Protein AF-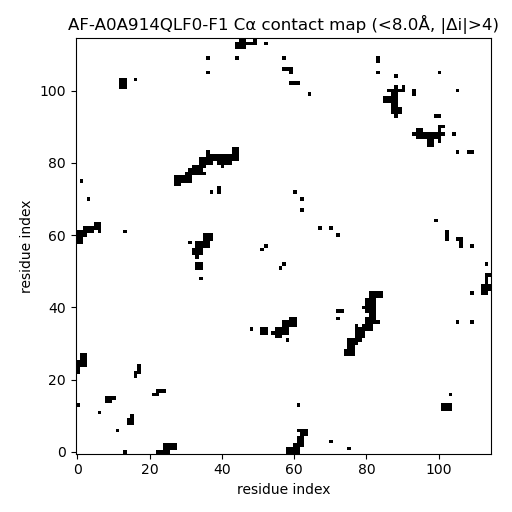A0A914QLF0-F1 (afdb_monomer)

Organism: NCBI:txid227884

Solvent-accessible surface area (backbone atoms only — not comparable to full-atom values): 6667 Å² total; per-residue (Å²): 56,36,71,70,81,64,56,61,70,90,74,34,48,51,55,48,36,37,76,66,71,74,48,60,82,46,63,59,87,49,74,43,82,15,40,30,45,37,92,83,24,87,46,58,63,34,49,85,47,32,65,47,34,73,77,49,32,78,39,43,65,49,66,32,85,94,41,54,93,74,49,69,65,83,62,48,46,56,83,40,47,21,28,76,68,98,42,66,15,82,49,91,88,38,56,76,33,71,73,50,57,50,58,51,56,47,51,53,49,53,69,56,45,29,98

Nearest PDB structures (foldseek):
  5apg-assembly3_C  TM=8.519E-01  e=2.812E-09  Vulcanisaeta distributa DSM 14429
  5ap8-assembly3_C  TM=8.986E-01  e=4.077E-08  Saccharolobus solfataricus
  5ap8-assembly2_B  TM=8.329E-01  e=7.231E-08  Saccharolobus solfataricus
  5ap8-assembly1_A  TM=8.499E-01  e=1.552E-07  Saccharolobus solfataricus
  5zhn-assembly1_A  TM=3.540E-01  e=1.537E+00  Pseudomonas aeruginosa UCBPP-PA14

Radius of gyration: 13.16 Å; Cα contacts (8 Å, |Δi|>4): 207; chains: 1; bounding box: 32×28×31 Å

Mean predicted aligned error: 4.13 Å

Structure (mmCIF, N/CA/C/O backbone):
data_AF-A0A914QLF0-F1
#
_entry.id   AF-A0A914QLF0-F1
#
loop_
_atom_site.group_PDB
_atom_site.id
_atom_site.type_symbol
_atom_site.label_atom_id
_atom_site.label_alt_id
_atom_site.label_comp_id
_atom_site.label_asym_id
_atom_site.label_entity_id
_atom_site.label_seq_id
_atom_site.pdbx_PDB_ins_code
_atom_site.Cartn_x
_atom_site.Cartn_y
_atom_site.Cartn_z
_atom_site.occupancy
_atom_site.B_iso_or_equiv
_atom_site.auth_seq_id
_atom_site.auth_comp_id
_atom_site.auth_asym_id
_atom_site.auth_atom_id
_atom_site.pdbx_PDB_model_num
ATOM 1 N N . MET A 1 1 ? 1.377 7.719 1.711 1.00 92.56 1 MET A N 1
ATOM 2 C CA . MET A 1 1 ? 2.500 6.795 1.435 1.00 92.56 1 MET A CA 1
ATOM 3 C C . MET A 1 1 ? 3.589 7.018 2.462 1.00 92.56 1 MET A C 1
ATOM 5 O O . MET A 1 1 ? 3.882 8.163 2.765 1.00 92.56 1 MET A O 1
ATOM 9 N N . PHE A 1 2 ? 4.180 5.954 2.994 1.00 91.12 2 PHE A N 1
ATOM 10 C CA . PHE A 1 2 ? 5.370 6.053 3.839 1.00 91.12 2 PHE A CA 1
ATOM 11 C C . PHE A 1 2 ? 6.594 5.660 3.019 1.00 91.12 2 PHE A C 1
ATOM 13 O O . PHE A 1 2 ? 6.711 4.497 2.640 1.00 91.12 2 PHE A O 1
ATOM 20 N N . ASP A 1 3 ? 7.463 6.624 2.723 1.00 87.81 3 ASP A N 1
ATOM 21 C CA . ASP A 1 3 ? 8.642 6.425 1.875 1.00 87.81 3 ASP A CA 1
ATOM 22 C C . ASP A 1 3 ? 9.910 6.247 2.724 1.00 87.81 3 ASP A C 1
ATOM 24 O O . ASP A 1 3 ? 10.228 7.076 3.581 1.00 87.81 3 ASP A O 1
ATOM 28 N N . PHE A 1 4 ? 10.643 5.160 2.475 1.00 85.06 4 PHE A N 1
ATOM 29 C CA . PHE A 1 4 ? 11.950 4.888 3.082 1.00 85.06 4 PHE A CA 1
ATOM 30 C C . PHE A 1 4 ? 13.140 5.417 2.261 1.00 85.06 4 PHE A C 1
ATOM 32 O O . PHE A 1 4 ? 14.287 5.215 2.654 1.00 85.06 4 PHE A O 1
ATOM 39 N N . ASN A 1 5 ? 12.893 6.107 1.144 1.00 81.94 5 ASN A N 1
ATOM 40 C CA . ASN A 1 5 ? 13.884 6.653 0.210 1.00 81.94 5 ASN A CA 1
ATOM 41 C C . ASN A 1 5 ? 14.845 5.596 -0.366 1.00 81.94 5 ASN A C 1
ATOM 43 O O . ASN A 1 5 ? 16.000 5.886 -0.669 1.00 81.94 5 ASN A O 1
ATOM 47 N N . GLN A 1 6 ? 14.371 4.358 -0.520 1.00 80.56 6 GLN A N 1
ATOM 48 C CA . GLN A 1 6 ? 15.167 3.227 -1.021 1.00 80.56 6 GLN A CA 1
ATOM 49 C C . GLN A 1 6 ? 14.974 2.966 -2.522 1.00 80.56 6 GLN A C 1
ATOM 51 O O . GLN A 1 6 ? 15.715 2.187 -3.122 1.00 80.56 6 GLN A O 1
ATOM 56 N N . CYS A 1 7 ? 13.960 3.581 -3.132 1.00 79.62 7 CYS A N 1
ATOM 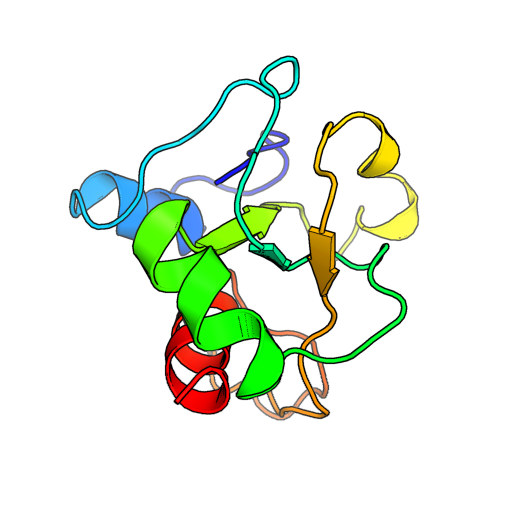57 C CA . CYS A 1 7 ? 13.590 3.373 -4.527 1.00 79.62 7 CYS A CA 1
ATOM 58 C C . CYS A 1 7 ? 14.108 4.509 -5.419 1.00 79.62 7 CYS A C 1
ATOM 60 O O . CYS A 1 7 ? 14.182 5.665 -5.008 1.00 79.62 7 CYS A O 1
ATOM 62 N N . ASN A 1 8 ? 14.404 4.205 -6.689 1.00 82.06 8 ASN A N 1
ATOM 63 C CA . ASN A 1 8 ? 14.724 5.242 -7.670 1.00 82.06 8 ASN A CA 1
ATOM 64 C C . ASN A 1 8 ? 13.468 6.100 -7.951 1.00 82.06 8 ASN A C 1
ATOM 66 O O . ASN A 1 8 ? 12.485 5.571 -8.487 1.00 82.06 8 ASN A O 1
ATOM 70 N N . PRO A 1 9 ? 13.488 7.418 -7.675 1.00 80.00 9 PRO A N 1
ATOM 71 C CA . PRO A 1 9 ? 12.305 8.275 -7.771 1.00 80.00 9 PRO A CA 1
ATOM 72 C C . PRO A 1 9 ? 11.748 8.403 -9.196 1.00 80.00 9 PRO A C 1
ATOM 74 O O . PRO A 1 9 ? 10.567 8.706 -9.374 1.00 80.00 9 PRO A O 1
ATOM 77 N N . LYS A 1 10 ? 12.568 8.150 -10.227 1.00 81.31 10 LYS A N 1
ATOM 78 C CA . LYS A 1 10 ? 12.130 8.209 -11.631 1.00 81.31 10 LYS A CA 1
ATOM 79 C C . LYS A 1 10 ? 11.226 7.035 -12.016 1.00 81.31 10 LYS A C 1
ATOM 81 O O . LYS A 1 10 ? 10.368 7.202 -12.879 1.00 81.31 10 LYS A O 1
ATOM 86 N N . ILE A 1 11 ? 11.415 5.877 -11.379 1.00 83.50 11 ILE A N 1
ATOM 87 C CA . ILE A 1 11 ? 10.745 4.611 -11.723 1.00 83.50 11 ILE A CA 1
ATOM 88 C C . ILE A 1 11 ? 9.690 4.236 -10.670 1.00 83.50 11 ILE A C 1
ATOM 90 O O . ILE A 1 11 ? 8.730 3.537 -10.986 1.00 83.50 11 ILE A O 1
ATOM 94 N N . CYS A 1 12 ? 9.827 4.728 -9.433 1.00 86.94 12 CYS A N 1
ATOM 95 C CA . CYS A 1 12 ? 8.883 4.451 -8.356 1.00 86.94 12 CYS A CA 1
ATOM 96 C C . CYS A 1 12 ? 7.457 4.899 -8.724 1.00 86.94 12 CYS A C 1
ATOM 98 O O . CYS A 1 12 ? 7.195 6.080 -8.980 1.00 86.94 12 CYS A O 1
ATOM 100 N N . THR A 1 13 ? 6.519 3.947 -8.720 1.00 90.31 13 THR A N 1
ATOM 101 C CA . THR A 1 13 ? 5.107 4.232 -8.999 1.00 90.31 13 THR A CA 1
ATOM 102 C C . THR A 1 13 ? 4.448 5.003 -7.860 1.00 90.31 13 THR A C 1
ATOM 104 O O . THR A 1 13 ? 3.599 5.842 -8.140 1.00 90.31 13 THR A O 1
ATOM 107 N N . GLY A 1 14 ? 4.889 4.819 -6.611 1.00 89.75 14 GLY A N 1
ATOM 108 C CA . GLY A 1 14 ? 4.450 5.622 -5.466 1.00 89.75 14 GLY A CA 1
ATOM 109 C C . GLY A 1 14 ? 4.743 7.110 -5.670 1.00 89.75 14 GLY A C 1
ATOM 110 O O . GLY A 1 14 ? 3.831 7.931 -5.700 1.00 89.75 14 GLY A O 1
ATOM 111 N N . ARG A 1 15 ? 5.996 7.460 -5.982 1.00 91.00 15 ARG A N 1
ATOM 112 C CA . ARG A 1 15 ? 6.362 8.847 -6.325 1.00 91.00 15 ARG A CA 1
ATOM 113 C C . ARG A 1 15 ? 5.745 9.355 -7.623 1.00 91.00 15 ARG A C 1
ATOM 115 O O . ARG A 1 15 ? 5.618 10.560 -7.824 1.00 91.00 15 ARG A O 1
ATOM 122 N N . LYS A 1 16 ? 5.390 8.469 -8.557 1.00 92.75 16 LYS A N 1
ATOM 123 C CA . LYS A 1 16 ? 4.613 8.865 -9.740 1.00 92.75 16 LYS A CA 1
ATOM 124 C C . LYS A 1 16 ? 3.195 9.286 -9.346 1.00 92.75 16 LYS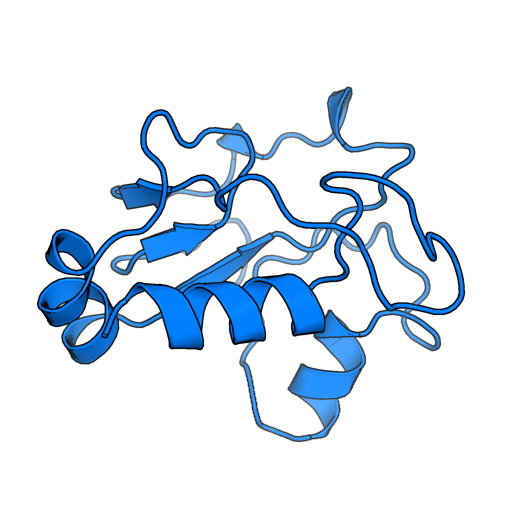 A C 1
ATOM 126 O O . LYS A 1 16 ? 2.738 10.305 -9.843 1.00 92.75 16 LYS A O 1
ATOM 131 N N . LEU A 1 17 ? 2.531 8.543 -8.459 1.00 93.94 17 LEU A N 1
ATOM 132 C CA . LEU A 1 17 ? 1.203 8.893 -7.944 1.00 93.94 17 LEU A CA 1
ATOM 133 C C . LEU A 1 17 ? 1.225 10.193 -7.132 1.00 93.94 17 LEU A C 1
ATOM 135 O O . LEU A 1 17 ? 0.326 11.013 -7.289 1.00 93.94 17 LEU A O 1
ATOM 139 N N . GLU A 1 18 ? 2.270 10.408 -6.331 1.00 93.62 18 GLU A N 1
ATOM 140 C CA . GLU A 1 18 ? 2.475 11.665 -5.600 1.00 93.62 18 GLU A CA 1
ATOM 141 C C . GLU A 1 18 ? 2.593 12.859 -6.558 1.00 93.62 18 GLU A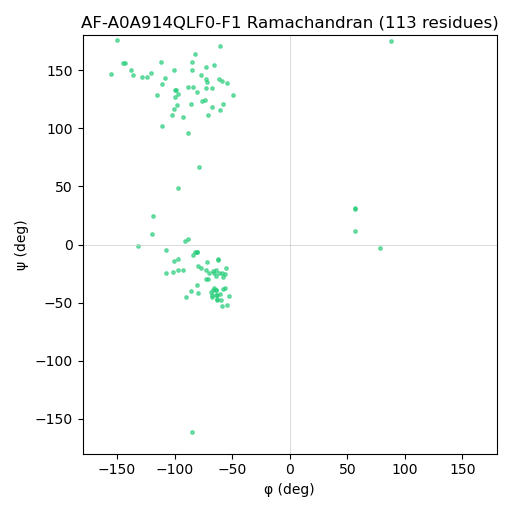 C 1
ATOM 143 O O . GLU A 1 18 ? 1.885 13.846 -6.408 1.00 93.62 18 GLU A O 1
ATOM 148 N N . ARG A 1 19 ? 3.408 12.746 -7.618 1.00 93.19 19 ARG A N 1
ATOM 149 C CA . ARG A 1 19 ? 3.525 13.790 -8.656 1.00 93.19 19 ARG A CA 1
ATOM 150 C C . ARG A 1 19 ? 2.220 14.074 -9.403 1.00 93.19 19 ARG A C 1
ATOM 152 O O . ARG A 1 19 ? 2.077 15.151 -9.972 1.00 93.19 19 ARG A O 1
ATOM 159 N N . LEU A 1 20 ? 1.306 13.107 -9.447 1.00 95.25 20 LEU A N 1
ATOM 160 C CA . LEU A 1 20 ? -0.028 13.258 -10.031 1.00 95.25 20 LEU A CA 1
ATOM 161 C C . LEU A 1 20 ? -1.062 13.783 -9.019 1.00 95.25 20 LEU A C 1
ATOM 163 O O . LEU A 1 20 ? -2.236 13.864 -9.365 1.00 95.25 20 LEU A O 1
ATOM 167 N N . ASN A 1 21 ? -0.647 14.132 -7.795 1.00 93.88 21 ASN A N 1
ATOM 168 C CA . ASN A 1 21 ? -1.510 14.564 -6.692 1.00 93.88 21 ASN A CA 1
ATOM 169 C C . ASN A 1 21 ? -2.608 13.545 -6.331 1.00 93.88 21 ASN A C 1
ATOM 171 O O . ASN A 1 21 ? -3.694 13.920 -5.901 1.00 93.88 21 ASN A O 1
ATOM 175 N N . LEU A 1 22 ? -2.338 12.249 -6.524 1.00 94.38 22 LEU A N 1
ATOM 176 C CA . LEU A 1 22 ? -3.277 11.170 -6.187 1.00 94.38 22 LEU A CA 1
ATOM 177 C C . LEU A 1 22 ? -3.051 10.610 -4.781 1.00 94.38 22 LEU A C 1
ATOM 179 O O . LEU A 1 22 ? -3.945 9.984 -4.218 1.00 94.38 22 LEU A O 1
ATOM 183 N N . ILE A 1 23 ? -1.848 10.792 -4.234 1.00 94.81 23 ILE A N 1
ATOM 184 C CA . ILE A 1 23 ? -1.478 10.375 -2.881 1.00 94.81 23 ILE A CA 1
ATOM 185 C C . ILE A 1 23 ? -0.550 11.412 -2.256 1.00 94.81 23 ILE A C 1
ATOM 187 O O . ILE A 1 23 ? 0.189 12.094 -2.962 1.00 94.81 23 ILE A O 1
ATOM 191 N N . GLU A 1 24 ? -0.515 11.444 -0.929 1.00 92.81 24 GLU A N 1
ATOM 192 C CA . GLU A 1 24 ? 0.419 12.267 -0.160 1.00 92.81 24 GLU A CA 1
ATOM 193 C C . GLU A 1 24 ? 1.484 11.394 0.511 1.00 92.81 24 GLU A C 1
ATOM 195 O O . GLU A 1 24 ? 1.194 10.281 0.974 1.00 92.81 24 GLU A O 1
ATOM 200 N N . SER A 1 25 ? 2.723 11.883 0.590 1.00 92.06 25 SER A N 1
ATOM 201 C CA . SER A 1 25 ? 3.761 11.259 1.416 1.00 92.06 25 SER A CA 1
ATOM 202 C C . SER A 1 25 ? 3.667 11.721 2.863 1.00 92.06 25 SER A C 1
ATOM 204 O O . SER A 1 25 ? 3.543 12.905 3.157 1.00 92.06 25 SER A O 1
ATOM 206 N N . MET A 1 26 ? 3.778 10.764 3.778 1.00 91.75 26 MET A N 1
ATOM 207 C CA . MET A 1 26 ? 3.690 10.971 5.215 1.00 91.75 26 MET A CA 1
ATOM 208 C C . MET A 1 26 ? 5.061 10.739 5.861 1.00 91.75 26 MET A C 1
ATOM 210 O O . MET A 1 26 ? 5.739 9.761 5.523 1.00 91.75 26 MET A O 1
ATOM 214 N N . PRO A 1 27 ? 5.475 11.582 6.825 1.00 89.81 27 PRO A N 1
ATOM 215 C CA . PRO A 1 27 ? 6.677 11.335 7.612 1.00 89.81 27 PRO A CA 1
ATOM 216 C C . PRO A 1 27 ? 6.591 10.003 8.366 1.00 89.81 27 PRO A C 1
ATOM 218 O O . PRO A 1 27 ? 5.559 9.692 8.952 1.00 89.81 27 PRO A O 1
ATOM 221 N N . LEU A 1 28 ? 7.694 9.250 8.450 1.00 87.25 28 LEU A N 1
ATOM 222 C CA . LEU A 1 28 ? 7.739 7.954 9.155 1.00 87.25 28 LEU A CA 1
ATOM 223 C C . LEU A 1 28 ? 7.354 8.036 10.644 1.00 87.25 28 LEU A C 1
ATOM 225 O O . LEU A 1 28 ? 6.944 7.039 11.229 1.00 87.25 28 LEU A O 1
ATOM 229 N N . ALA A 1 29 ? 7.509 9.208 11.266 1.00 86.50 29 ALA A N 1
ATOM 230 C CA . ALA A 1 29 ? 7.140 9.441 12.662 1.00 86.50 29 ALA A CA 1
ATOM 231 C C . ALA A 1 29 ? 5.632 9.677 12.865 1.00 86.50 29 ALA A C 1
ATOM 233 O O . ALA A 1 29 ? 5.145 9.564 13.994 1.00 86.50 29 ALA A O 1
ATOM 234 N N . SER A 1 30 ? 4.906 10.015 11.797 1.00 89.06 30 SER A N 1
ATOM 235 C CA . SER A 1 30 ? 3.481 10.319 11.850 1.00 89.06 30 SER A CA 1
ATOM 236 C C . SER A 1 30 ? 2.661 9.054 12.067 1.00 89.06 30 SER A C 1
ATOM 238 O O . SER A 1 30 ? 2.958 7.992 11.517 1.00 89.06 30 SER A O 1
ATOM 240 N N . LYS A 1 31 ? 1.599 9.177 12.867 1.00 90.81 31 LYS A N 1
ATOM 241 C CA . LYS A 1 31 ? 0.639 8.094 13.066 1.00 90.81 31 LYS A CA 1
ATOM 242 C C . LYS A 1 31 ? -0.351 8.058 11.902 1.00 90.81 31 LYS A C 1
ATOM 244 O O . LYS A 1 31 ? -0.925 9.085 11.555 1.00 90.81 31 LYS A O 1
ATOM 249 N N . PHE A 1 32 ? -0.560 6.878 11.326 1.00 93.94 32 PHE A N 1
ATOM 250 C CA . PHE A 1 32 ? -1.621 6.632 10.357 1.00 93.94 32 PHE A CA 1
ATOM 251 C C . PHE A 1 32 ? -2.835 6.024 11.053 1.00 93.94 32 PHE A C 1
ATOM 253 O O . PHE A 1 32 ? -2.709 5.060 11.812 1.00 93.94 32 PHE A O 1
ATOM 260 N N . HIS A 1 33 ? -4.002 6.609 10.807 1.00 93.31 33 HIS A N 1
ATOM 261 C CA . HIS A 1 33 ? -5.254 6.200 11.442 1.00 93.31 33 HIS A CA 1
ATOM 262 C C . HIS A 1 33 ? -6.086 5.258 10.567 1.00 93.31 33 HIS A C 1
ATOM 264 O O . HIS A 1 33 ? -6.898 4.514 11.105 1.00 93.31 33 HIS A O 1
ATOM 270 N N . GLY A 1 34 ? -5.861 5.266 9.251 1.00 93.94 34 GLY A N 1
ATOM 271 C CA . GLY A 1 34 ? -6.535 4.381 8.308 1.00 93.94 34 GLY A CA 1
ATOM 272 C C . GLY A 1 34 ? -5.876 3.011 8.182 1.00 93.94 34 GLY A C 1
ATOM 273 O O . GLY A 1 34 ? -5.059 2.597 9.009 1.00 93.94 34 GLY A O 1
ATOM 274 N N . VAL A 1 35 ? -6.204 2.325 7.090 1.00 95.44 35 VAL A N 1
ATOM 275 C CA . VAL A 1 35 ? -5.680 0.988 6.789 1.00 95.44 35 VAL A CA 1
ATOM 276 C C . VAL A 1 35 ? -4.346 1.088 6.069 1.00 95.44 35 VAL A C 1
ATOM 278 O O . VAL A 1 35 ? -4.262 1.655 4.983 1.00 95.44 35 VAL A O 1
ATOM 281 N N . LEU A 1 36 ? -3.294 0.516 6.643 1.00 95.69 36 LEU A N 1
ATOM 282 C CA . LEU A 1 36 ? -1.970 0.484 6.038 1.00 95.69 36 LEU A CA 1
ATOM 283 C C . LEU A 1 36 ? -1.700 -0.874 5.383 1.00 95.69 36 LEU A C 1
ATOM 285 O O . LEU A 1 36 ? -1.586 -1.897 6.062 1.00 95.69 36 LEU A O 1
ATOM 289 N N . LEU A 1 37 ? -1.515 -0.870 4.062 1.00 94.44 37 LEU A N 1
ATOM 290 C CA . LEU A 1 37 ? -1.014 -2.025 3.324 1.00 94.44 37 LEU A CA 1
ATOM 291 C C . LEU A 1 37 ? 0.467 -2.221 3.649 1.00 94.44 37 LEU A C 1
ATOM 293 O O . LEU A 1 37 ? 1.314 -1.389 3.309 1.00 94.44 37 LEU A O 1
ATOM 297 N N . SER A 1 38 ? 0.771 -3.301 4.361 1.00 91.44 38 SER A N 1
ATOM 298 C CA . SER A 1 38 ? 2.091 -3.544 4.937 1.00 91.44 38 SER A CA 1
ATOM 299 C C . SER A 1 38 ? 2.323 -5.042 5.148 1.00 91.44 38 SER A C 1
ATOM 301 O O . SER A 1 38 ? 1.382 -5.750 5.505 1.00 91.44 38 SER A O 1
ATOM 303 N N . PRO A 1 39 ? 3.572 -5.532 5.013 1.00 85.75 39 PRO A N 1
ATOM 304 C CA . PRO A 1 39 ? 3.913 -6.927 5.310 1.00 85.75 39 PRO A CA 1
ATOM 305 C C . PRO A 1 39 ? 3.684 -7.314 6.781 1.00 85.75 39 PRO A C 1
ATOM 307 O O . PRO A 1 39 ? 3.700 -8.494 7.105 1.00 85.75 39 PRO A O 1
ATOM 310 N N . LEU A 1 40 ? 3.461 -6.338 7.671 1.00 87.19 40 LEU A N 1
ATOM 311 C CA . LEU A 1 40 ? 3.127 -6.573 9.080 1.00 87.19 40 LEU A CA 1
ATOM 312 C C . LEU A 1 40 ? 1.647 -6.921 9.309 1.00 87.19 40 LEU A C 1
ATOM 314 O O . LEU A 1 40 ? 1.257 -7.216 10.440 1.00 87.19 40 LEU A O 1
ATOM 318 N N . GLY A 1 41 ? 0.813 -6.848 8.268 1.00 88.50 41 GLY A N 1
ATOM 319 C CA . GLY A 1 41 ? -0.588 -7.239 8.355 1.00 88.50 41 GLY A CA 1
ATOM 320 C C . GLY A 1 41 ? -0.736 -8.715 8.720 1.00 88.50 41 GLY A C 1
ATOM 321 O O . GLY A 1 41 ? 0.032 -9.559 8.269 1.00 88.50 41 GLY A O 1
ATOM 322 N N . LYS A 1 42 ? -1.742 -9.027 9.538 1.00 89.06 42 LYS A N 1
ATOM 323 C CA . LYS A 1 42 ? -2.113 -10.414 9.879 1.00 89.06 42 LYS A CA 1
ATOM 324 C C . LYS A 1 42 ? -3.329 -10.902 9.103 1.00 89.06 42 LYS A C 1
ATOM 326 O O . LYS A 1 42 ? -3.506 -12.100 8.923 1.00 89.06 42 LYS A O 1
ATOM 331 N N . GLU A 1 43 ? -4.149 -9.966 8.646 1.00 93.19 43 GLU A N 1
ATOM 332 C CA . GLU A 1 43 ? -5.383 -10.223 7.917 1.00 93.19 43 GLU A CA 1
ATOM 333 C C . GLU A 1 43 ? -5.301 -9.574 6.539 1.00 93.19 43 GLU A C 1
ATOM 335 O O . GLU A 1 43 ? -4.661 -8.529 6.369 1.00 93.19 43 GLU A O 1
ATOM 340 N N . THR A 1 44 ? -5.931 -10.194 5.545 1.00 94.19 44 THR A N 1
ATOM 341 C CA . THR A 1 44 ? -6.060 -9.590 4.221 1.00 94.19 44 THR A CA 1
ATOM 342 C C . THR A 1 44 ? -7.143 -8.523 4.230 1.00 94.19 44 THR A C 1
ATOM 344 O O . THR A 1 44 ? -8.154 -8.678 4.912 1.00 94.19 44 THR A O 1
ATOM 347 N N . ILE A 1 45 ? -6.948 -7.464 3.445 1.00 94.62 45 ILE A N 1
ATOM 348 C CA . ILE A 1 45 ? -7.963 -6.428 3.245 1.00 94.62 45 ILE A CA 1
ATOM 349 C C . ILE A 1 45 ? -9.289 -7.046 2.778 1.00 94.62 45 ILE A C 1
ATOM 351 O O . ILE A 1 45 ? -9.301 -7.980 1.971 1.00 94.62 45 ILE A O 1
ATOM 355 N N . SER A 1 46 ? -10.400 -6.543 3.308 1.00 93.44 46 SER A N 1
ATOM 356 C CA . SER A 1 46 ? -11.747 -7.022 2.985 1.00 93.44 46 SER A CA 1
ATOM 357 C C . SER A 1 46 ? -12.790 -5.909 3.111 1.00 93.44 46 SER A C 1
ATOM 359 O O . SER A 1 46 ? -12.495 -4.827 3.618 1.00 93.44 46 SER A O 1
ATOM 361 N N . ALA A 1 47 ? -14.045 -6.196 2.758 1.00 93.06 47 ALA A N 1
ATOM 362 C CA . ALA A 1 47 ? -15.171 -5.270 2.926 1.00 93.06 47 ALA A CA 1
ATOM 363 C C . ALA A 1 47 ? -15.366 -4.761 4.374 1.00 93.06 47 ALA A C 1
ATOM 365 O O . ALA A 1 47 ? -15.966 -3.710 4.594 1.00 93.06 47 ALA A O 1
ATOM 366 N N . LYS A 1 48 ? -14.830 -5.460 5.388 1.00 92.44 48 LYS A N 1
ATOM 367 C CA . LYS A 1 48 ? -14.856 -4.998 6.791 1.00 92.44 48 LYS A CA 1
ATOM 368 C C . LYS A 1 48 ? -14.058 -3.711 7.002 1.00 92.44 48 LYS A C 1
ATOM 370 O O . LYS A 1 48 ? -14.371 -2.930 7.894 1.00 92.44 48 LYS A O 1
ATOM 375 N N . ASP A 1 49 ? -13.049 -3.487 6.168 1.00 93.94 49 ASP A N 1
ATOM 376 C CA . ASP A 1 49 ? -12.155 -2.338 6.249 1.00 93.94 49 ASP A CA 1
ATOM 377 C C . ASP A 1 49 ? -12.755 -1.083 5.592 1.00 93.94 49 ASP A C 1
ATOM 379 O O . ASP A 1 49 ? -12.195 0.009 5.699 1.00 93.94 49 ASP A O 1
ATOM 383 N N . ARG A 1 50 ? -13.918 -1.219 4.935 1.00 94.25 50 ARG A N 1
ATOM 384 C CA . ARG A 1 50 ? -14.537 -0.173 4.120 1.00 94.25 50 ARG A CA 1
ATOM 385 C C . ARG A 1 50 ? -14.746 1.131 4.867 1.00 94.25 50 ARG A C 1
ATOM 387 O O . ARG A 1 50 ? -14.351 2.186 4.381 1.00 94.25 50 ARG A O 1
ATOM 394 N N . GLN A 1 51 ? -15.377 1.054 6.035 1.00 94.31 51 GLN A N 1
ATOM 395 C CA . GLN A 1 51 ? -15.718 2.244 6.808 1.00 94.31 51 GLN A CA 1
ATOM 396 C C . GLN A 1 51 ? -14.453 2.987 7.246 1.00 94.31 51 GLN A C 1
ATOM 398 O O . GLN A 1 51 ? -14.347 4.195 7.069 1.00 94.31 51 GLN A O 1
ATOM 403 N N . LEU A 1 52 ? -13.443 2.248 7.706 1.00 94.19 52 LEU A N 1
ATOM 404 C CA . LEU A 1 52 ? -12.178 2.831 8.132 1.00 94.19 52 LEU A CA 1
ATOM 405 C C . LEU A 1 52 ? -11.403 3.474 6.973 1.00 94.19 52 LEU A C 1
ATOM 407 O O . LEU A 1 52 ? -10.787 4.522 7.152 1.00 94.19 52 LEU A O 1
ATOM 411 N N . ILE A 1 53 ? -11.438 2.866 5.785 1.00 94.69 53 ILE A N 1
ATOM 412 C CA . ILE A 1 53 ? -10.805 3.429 4.586 1.00 94.69 53 ILE A CA 1
ATOM 413 C C . ILE A 1 53 ? -11.501 4.721 4.153 1.00 94.69 53 ILE A C 1
ATOM 415 O O . ILE A 1 53 ? -10.816 5.666 3.768 1.00 94.69 53 ILE A O 1
ATOM 419 N N . LEU A 1 54 ? -12.830 4.795 4.241 1.00 94.12 54 LEU A N 1
ATOM 420 C CA . LEU A 1 54 ? -13.572 6.020 3.928 1.00 94.12 54 LEU A CA 1
ATOM 421 C C . LEU A 1 54 ? -13.307 7.134 4.948 1.00 94.12 54 LEU A C 1
ATOM 423 O O . LEU A 1 54 ? -13.132 8.283 4.553 1.00 94.12 54 LEU A O 1
ATOM 427 N N . ASP A 1 55 ? -13.235 6.792 6.235 1.00 94.81 55 ASP A N 1
ATOM 428 C CA . ASP A 1 55 ? -13.087 7.779 7.308 1.00 94.81 55 ASP A CA 1
ATOM 429 C C . ASP A 1 55 ? -11.637 8.253 7.490 1.00 94.81 55 ASP A C 1
ATOM 431 O O . ASP A 1 55 ? -11.393 9.393 7.875 1.00 94.81 55 ASP A O 1
ATOM 435 N N . SER A 1 56 ? -10.657 7.369 7.279 1.00 94.38 56 SER A N 1
ATOM 436 C CA . SER A 1 56 ? -9.247 7.603 7.641 1.00 94.38 56 SER A CA 1
ATOM 437 C C . SER A 1 56 ? -8.237 7.276 6.533 1.00 94.38 56 SER A C 1
ATOM 439 O O . SER A 1 56 ? -7.036 7.483 6.718 1.00 94.38 56 SER A O 1
ATOM 441 N N . GLY A 1 57 ? -8.697 6.798 5.377 1.00 94.31 57 GLY A N 1
ATOM 442 C CA . GLY A 1 57 ? -7.880 6.583 4.184 1.00 94.31 57 GLY A CA 1
ATOM 443 C C . GLY A 1 57 ? -7.184 5.221 4.092 1.00 94.31 57 GLY A C 1
ATOM 444 O O . GLY A 1 57 ? -7.197 4.393 5.008 1.00 94.31 57 GLY A O 1
ATOM 445 N N . LEU A 1 58 ? -6.532 5.010 2.944 1.00 95.69 58 LEU A N 1
ATOM 446 C CA . LEU A 1 58 ? -5.724 3.832 2.624 1.00 95.69 58 LEU A CA 1
ATOM 447 C C . LEU A 1 58 ? -4.255 4.239 2.446 1.00 95.69 58 LEU A C 1
ATOM 449 O O . LEU A 1 58 ? -3.927 5.150 1.687 1.00 95.69 58 LEU A O 1
ATOM 453 N N . GLY A 1 59 ? -3.361 3.548 3.143 1.00 95.00 59 GLY A N 1
ATOM 454 C CA . GLY A 1 59 ? -1.924 3.780 3.118 1.00 95.00 59 GLY A CA 1
ATOM 455 C C . GLY A 1 59 ? -1.161 2.641 2.450 1.00 95.00 59 GLY A C 1
ATOM 456 O O . GLY A 1 59 ? -1.597 1.494 2.437 1.00 95.00 59 GLY A O 1
ATOM 457 N N . VAL A 1 60 ? 0.037 2.951 1.957 1.00 93.94 60 VAL A N 1
ATOM 458 C CA . VAL A 1 60 ? 1.008 1.973 1.449 1.00 93.94 60 VAL A CA 1
ATOM 459 C C . VAL A 1 60 ? 2.412 2.344 1.921 1.00 93.94 60 VAL A C 1
ATOM 461 O O . VAL A 1 60 ? 2.712 3.529 2.131 1.00 93.94 60 VAL A O 1
ATOM 464 N N . VAL A 1 61 ? 3.258 1.331 2.089 1.00 90.88 61 VAL A N 1
ATOM 465 C CA . VAL A 1 61 ? 4.682 1.471 2.408 1.00 90.88 61 VAL A CA 1
ATOM 466 C C . VAL A 1 61 ? 5.507 1.349 1.128 1.00 90.88 61 VAL A C 1
ATOM 468 O O . VAL A 1 61 ? 5.453 0.315 0.467 1.00 90.88 61 VAL A O 1
ATOM 471 N N . ASP A 1 62 ? 6.274 2.386 0.788 1.00 86.38 62 ASP A N 1
ATOM 472 C CA . ASP A 1 62 ? 7.208 2.365 -0.340 1.00 86.38 62 ASP A CA 1
ATOM 473 C C . ASP A 1 62 ? 8.594 1.946 0.156 1.00 86.38 62 ASP A C 1
ATOM 475 O O . ASP A 1 62 ? 9.264 2.662 0.906 1.00 86.38 62 ASP A O 1
ATOM 479 N N . CYS A 1 63 ? 9.004 0.742 -0.231 1.00 81.75 63 CYS A N 1
ATOM 480 C CA . CYS A 1 63 ? 10.321 0.193 0.060 1.00 81.75 63 CYS A CA 1
ATOM 481 C C . CYS A 1 63 ? 10.801 -0.672 -1.107 1.00 81.75 63 CYS A C 1
ATOM 483 O O . CYS A 1 63 ? 10.009 -1.172 -1.911 1.00 81.75 63 CYS A O 1
ATOM 485 N N . SER A 1 64 ? 12.118 -0.829 -1.221 1.00 77.62 64 SER A N 1
ATOM 486 C CA . SER A 1 64 ? 12.695 -1.665 -2.271 1.00 77.62 64 SER A CA 1
ATOM 487 C C . SER A 1 64 ? 12.458 -3.138 -1.954 1.00 77.62 64 SER A C 1
ATOM 489 O O . SER A 1 64 ? 12.744 -3.588 -0.847 1.00 77.62 64 SER A O 1
ATOM 491 N N . TRP A 1 65 ? 12.033 -3.925 -2.948 1.00 70.81 65 TRP A N 1
ATOM 492 C CA . TRP A 1 65 ? 11.884 -5.378 -2.806 1.00 70.81 65 TRP A CA 1
ATOM 493 C C . TRP A 1 65 ? 13.170 -6.092 -2.369 1.00 70.81 65 TRP A C 1
ATOM 495 O O . TRP A 1 65 ? 13.076 -7.162 -1.776 1.00 70.81 65 TRP A O 1
ATOM 505 N N . ASN A 1 66 ? 14.341 -5.510 -2.644 1.00 70.44 66 ASN A N 1
ATOM 506 C CA . ASN A 1 66 ? 15.637 -6.062 -2.236 1.00 70.44 66 ASN A CA 1
ATOM 507 C C . ASN A 1 66 ? 15.944 -5.832 -0.750 1.00 70.44 66 ASN A C 1
ATOM 509 O O . ASN A 1 66 ? 16.783 -6.523 -0.187 1.00 70.44 66 ASN A O 1
ATOM 513 N N . GLU A 1 67 ? 15.271 -4.867 -0.125 1.00 70.75 67 GLU A N 1
ATOM 514 C CA . GLU A 1 67 ? 15.512 -4.447 1.256 1.00 70.75 67 GLU A CA 1
ATOM 515 C C . GLU A 1 67 ? 14.268 -4.634 2.134 1.00 70.75 67 GLU A C 1
ATOM 517 O O . GLU A 1 67 ? 14.261 -4.186 3.276 1.00 70.75 67 GLU A O 1
ATOM 522 N N . VAL A 1 68 ? 13.211 -5.296 1.646 1.00 68.88 68 VAL A N 1
ATOM 523 C 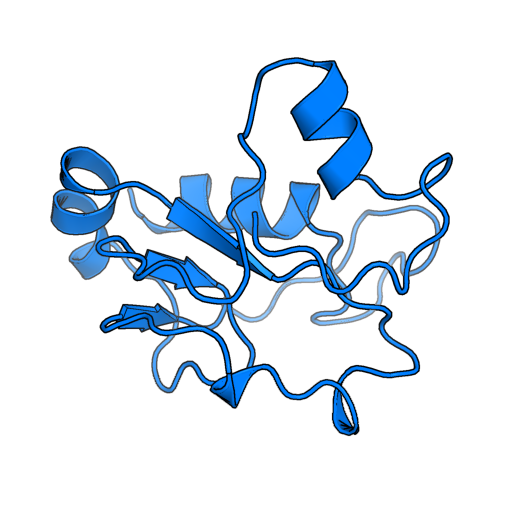CA . VAL A 1 68 ? 11.955 -5.507 2.395 1.00 68.88 68 VAL A CA 1
ATOM 524 C C . VAL A 1 68 ? 12.211 -6.125 3.772 1.00 68.88 68 VAL A C 1
ATOM 526 O O . VAL A 1 68 ? 11.688 -5.618 4.760 1.00 68.88 68 VAL A O 1
ATOM 529 N N . ASP A 1 69 ? 13.080 -7.136 3.857 1.00 67.62 69 ASP A N 1
ATOM 530 C CA . ASP A 1 69 ? 13.373 -7.837 5.117 1.00 67.62 69 ASP A CA 1
ATOM 531 C C . ASP A 1 69 ? 14.208 -6.996 6.096 1.00 67.62 69 ASP A C 1
ATOM 533 O O . ASP A 1 69 ? 14.205 -7.234 7.303 1.00 67.62 69 ASP A O 1
ATOM 537 N N . ARG A 1 70 ? 14.934 -5.998 5.582 1.00 70.88 70 ARG A N 1
ATOM 538 C CA . ARG A 1 70 ? 15.806 -5.102 6.360 1.00 70.88 70 ARG A CA 1
ATOM 539 C C . ARG A 1 70 ? 15.155 -3.758 6.650 1.00 70.88 70 ARG A C 1
ATOM 541 O O . ARG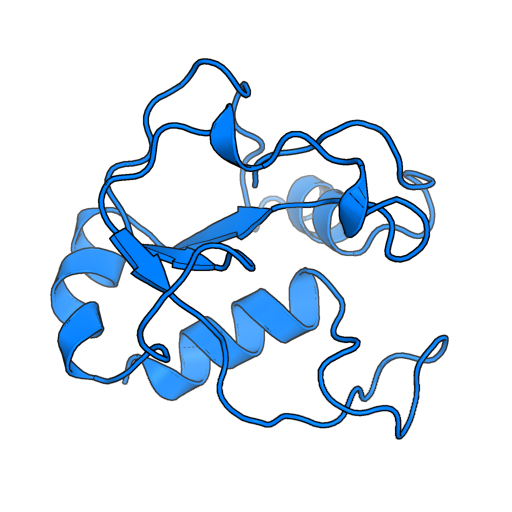 A 1 70 ? 15.640 -2.995 7.486 1.00 70.88 70 ARG A O 1
ATOM 548 N N . THR A 1 71 ? 14.064 -3.449 5.957 1.00 78.38 71 THR A N 1
ATOM 549 C CA . THR A 1 71 ? 13.361 -2.186 6.105 1.00 78.38 71 THR A CA 1
ATOM 550 C C . THR A 1 71 ? 12.606 -2.209 7.425 1.00 78.38 71 THR A C 1
ATOM 552 O O . THR A 1 71 ? 11.784 -3.097 7.652 1.00 78.38 71 THR A O 1
ATOM 555 N N . PRO A 1 72 ? 12.836 -1.233 8.317 1.00 79.25 72 PRO A N 1
ATOM 556 C CA . PRO A 1 72 ? 12.206 -1.212 9.626 1.00 79.25 72 PRO A CA 1
ATOM 557 C C . PRO A 1 72 ? 10.763 -0.698 9.509 1.00 79.25 72 PRO A C 1
ATOM 559 O O . PRO A 1 72 ? 10.427 0.371 10.019 1.00 79.25 72 PRO A O 1
ATOM 562 N N . VAL A 1 73 ? 9.896 -1.467 8.839 1.00 80.50 73 VAL A N 1
ATOM 563 C CA . VAL A 1 73 ? 8.469 -1.162 8.625 1.00 80.50 73 VAL A CA 1
ATOM 564 C C . VAL A 1 73 ? 7.742 -0.973 9.960 1.00 80.50 73 VAL A C 1
ATOM 566 O O . VAL A 1 73 ? 6.827 -0.161 10.052 1.00 80.50 73 VAL A O 1
ATOM 569 N N . ALA A 1 74 ? 8.221 -1.628 11.023 1.00 79.81 74 ALA A N 1
ATOM 570 C CA . ALA A 1 74 ? 7.727 -1.471 12.391 1.00 79.81 74 ALA A CA 1
ATOM 571 C C . ALA A 1 74 ? 7.902 -0.050 12.967 1.00 79.81 74 ALA A C 1
ATOM 573 O O . ALA A 1 74 ? 7.305 0.273 13.990 1.00 79.81 74 ALA A O 1
ATOM 574 N N . ARG A 1 75 ? 8.706 0.820 12.333 1.00 83.00 75 ARG A N 1
ATOM 575 C CA . ARG A 1 75 ? 8.796 2.241 12.715 1.00 83.00 75 ARG A CA 1
ATOM 576 C C . ARG A 1 75 ? 7.532 3.019 12.369 1.00 83.00 75 ARG A C 1
ATOM 578 O O . ARG A 1 75 ? 7.291 4.052 12.988 1.00 83.00 75 ARG A O 1
ATOM 585 N N . ILE A 1 76 ? 6.757 2.550 11.391 1.00 85.94 76 ILE A N 1
ATOM 586 C CA . ILE A 1 76 ? 5.512 3.198 10.995 1.00 85.94 76 ILE A CA 1
ATOM 587 C C . ILE A 1 76 ? 4.456 2.876 12.042 1.00 85.94 76 ILE A C 1
ATOM 589 O O . ILE A 1 76 ? 4.153 1.715 12.311 1.00 85.94 76 ILE A O 1
ATOM 593 N N . LYS A 1 77 ? 3.873 3.923 12.621 1.00 87.44 77 LYS A N 1
ATOM 594 C CA . LYS A 1 77 ? 2.795 3.789 13.596 1.00 87.44 77 LYS A CA 1
ATOM 595 C C . LYS A 1 77 ? 1.460 3.753 12.860 1.00 87.44 77 LYS A C 1
ATOM 597 O O . LYS A 1 77 ? 0.904 4.808 12.570 1.00 87.44 77 LYS A O 1
ATOM 602 N N . ALA A 1 78 ? 0.938 2.564 12.587 1.00 90.12 78 ALA A N 1
ATOM 603 C CA . ALA A 1 78 ? -0.446 2.373 12.163 1.00 90.12 78 ALA A CA 1
ATOM 604 C C . ALA A 1 78 ? -1.136 1.387 13.109 1.00 90.12 78 ALA A C 1
ATOM 606 O O . ALA A 1 78 ? -0.506 0.473 13.634 1.00 90.12 78 ALA A O 1
ATOM 607 N N . ASN A 1 79 ? -2.422 1.609 13.376 1.00 86.50 79 ASN A N 1
ATOM 608 C CA . ASN A 1 79 ? -3.195 0.669 14.189 1.00 86.50 79 ASN A CA 1
ATOM 609 C C . ASN A 1 79 ? -3.627 -0.538 13.341 1.00 86.50 79 ASN A C 1
ATOM 611 O O . ASN A 1 79 ? -3.532 -1.677 13.786 1.00 86.50 79 ASN A O 1
ATOM 615 N N . GLU A 1 80 ? -4.051 -0.280 12.102 1.00 93.75 80 GLU A N 1
ATOM 616 C CA . GLU A 1 80 ? -4.642 -1.285 11.224 1.00 93.75 80 GLU A CA 1
ATOM 617 C C . GLU A 1 80 ? -3.706 -1.605 10.063 1.00 93.75 80 GLU A C 1
ATOM 619 O O . GLU A 1 80 ? -3.600 -0.857 9.092 1.00 93.75 80 GLU A O 1
ATOM 624 N N . HIS A 1 81 ? -3.017 -2.741 10.169 1.00 94.50 81 HIS A N 1
ATOM 625 C CA . HIS A 1 81 ? -2.195 -3.288 9.095 1.00 94.50 81 HIS A CA 1
ATOM 626 C C . HIS A 1 81 ? -2.960 -4.392 8.363 1.00 94.50 81 HIS A C 1
ATOM 628 O O . HIS A 1 81 ? -3.512 -5.299 8.998 1.00 94.50 81 HIS A O 1
ATOM 634 N N . ARG A 1 82 ? -2.952 -4.349 7.029 1.00 95.62 82 ARG A N 1
ATOM 635 C CA . ARG A 1 82 ? -3.561 -5.378 6.177 1.00 95.62 82 ARG A CA 1
ATOM 636 C C . ARG A 1 82 ? -2.586 -5.882 5.124 1.00 95.62 82 ARG A C 1
ATOM 638 O O . ARG A 1 82 ? -1.778 -5.126 4.581 1.00 95.62 82 ARG A O 1
ATOM 645 N N . LEU A 1 83 ? -2.693 -7.172 4.836 1.00 94.50 83 LEU A N 1
ATOM 646 C CA . LEU A 1 83 ? -2.082 -7.805 3.676 1.00 94.50 83 LEU A CA 1
ATOM 647 C C . LEU A 1 83 ? -2.999 -7.643 2.464 1.00 94.50 83 LEU A C 1
ATOM 649 O O . LEU A 1 83 ? -4.213 -7.479 2.590 1.00 94.50 83 LEU A O 1
ATOM 653 N N . LEU A 1 84 ? -2.421 -7.736 1.275 1.00 94.00 84 LEU A N 1
ATOM 654 C CA . LEU A 1 84 ? -3.210 -7.947 0.068 1.00 94.00 84 LEU A CA 1
ATOM 655 C C . LEU A 1 84 ? -3.473 -9.446 -0.116 1.00 94.00 84 LEU A C 1
ATOM 657 O O . LEU A 1 84 ? -2.639 -10.258 0.300 1.00 94.00 84 LEU A O 1
ATOM 661 N N . PRO A 1 85 ? -4.607 -9.829 -0.732 1.00 93.31 85 PRO A N 1
ATOM 662 C CA . PRO A 1 85 ? -4.826 -11.210 -1.139 1.00 93.31 85 PRO A CA 1
ATOM 663 C C . PRO A 1 85 ? -3.756 -11.657 -2.145 1.00 93.31 85 PRO A C 1
ATOM 665 O O . PRO A 1 85 ? -2.970 -10.854 -2.655 1.00 93.31 85 PRO A O 1
ATOM 668 N N . TYR A 1 86 ? -3.729 -12.955 -2.444 1.00 93.88 86 TYR A N 1
ATOM 669 C CA . TYR A 1 86 ? -2.829 -13.486 -3.462 1.00 93.88 86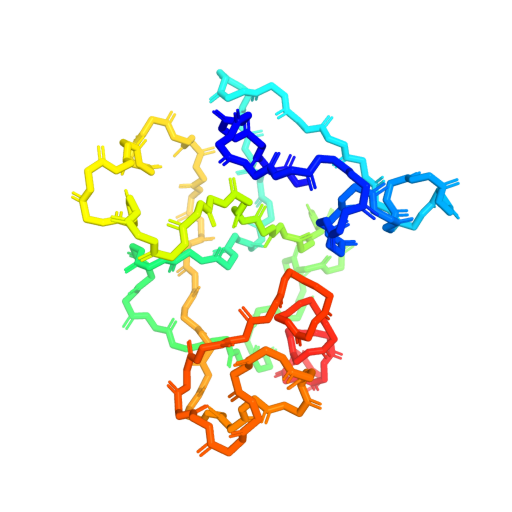 TYR A CA 1
ATOM 670 C C . TYR A 1 86 ? -3.128 -12.841 -4.819 1.00 93.88 86 TYR A C 1
ATOM 672 O O . TYR A 1 86 ? -4.209 -13.011 -5.381 1.00 93.88 86 TYR A O 1
ATOM 680 N N . LEU A 1 87 ? -2.155 -12.096 -5.335 1.00 95.25 87 LEU A N 1
ATOM 681 C CA . LEU A 1 87 ? -2.260 -11.348 -6.580 1.00 95.25 87 LEU A CA 1
ATOM 682 C C . LEU A 1 87 ? -0.990 -11.539 -7.398 1.00 95.25 87 LEU A C 1
ATOM 684 O O . LEU A 1 87 ? 0.111 -11.640 -6.853 1.00 95.25 87 LEU A O 1
ATOM 688 N N . ILE A 1 88 ? -1.149 -11.555 -8.716 1.00 96.25 88 ILE A N 1
ATOM 689 C CA . ILE A 1 88 ? -0.039 -11.624 -9.660 1.00 96.25 88 ILE A CA 1
ATOM 690 C C . ILE A 1 88 ? 0.267 -10.218 -10.166 1.00 96.25 88 ILE A C 1
ATOM 692 O O . ILE A 1 88 ? -0.634 -9.470 -10.538 1.00 96.25 88 ILE A O 1
ATOM 696 N N . ALA A 1 89 ? 1.547 -9.861 -10.176 1.00 95.75 89 ALA A N 1
ATOM 697 C CA . ALA A 1 89 ? 2.008 -8.582 -10.688 1.00 95.75 89 ALA A CA 1
ATOM 698 C C . ALA A 1 89 ? 1.814 -8.459 -12.207 1.00 95.75 89 ALA A C 1
ATOM 700 O O . ALA A 1 89 ? 2.179 -9.356 -12.971 1.00 95.75 89 ALA A O 1
ATOM 701 N N . ALA A 1 90 ? 1.294 -7.306 -12.631 1.00 95.31 90 ALA A N 1
ATOM 702 C CA . ALA A 1 90 ? 1.115 -6.912 -14.027 1.00 95.31 90 ALA A CA 1
ATOM 703 C C . ALA A 1 90 ? 2.119 -5.826 -14.466 1.00 95.31 90 ALA A C 1
ATOM 705 O O . ALA A 1 90 ? 2.168 -5.456 -15.638 1.00 95.31 90 ALA A O 1
ATOM 706 N N . ASN A 1 91 ? 2.940 -5.313 -13.546 1.00 92.38 91 ASN A N 1
ATOM 707 C CA . ASN A 1 91 ? 4.024 -4.386 -13.855 1.00 92.38 91 ASN A CA 1
ATOM 708 C C . ASN A 1 91 ? 5.135 -5.033 -14.702 1.00 92.38 91 ASN A C 1
ATOM 710 O O . ASN A 1 91 ? 5.374 -6.234 -14.634 1.00 92.38 91 ASN A O 1
ATOM 714 N N . SER A 1 92 ? 5.872 -4.218 -15.458 1.00 91.31 92 SER A N 1
ATOM 715 C CA . SER A 1 92 ? 6.908 -4.685 -16.391 1.00 91.31 92 SER A CA 1
ATOM 716 C C . SER A 1 92 ? 8.128 -5.338 -15.733 1.00 91.31 92 SER A C 1
ATOM 718 O O . SER A 1 92 ? 8.830 -6.101 -16.389 1.00 91.31 92 SER A O 1
ATOM 720 N N . VAL A 1 93 ? 8.405 -5.047 -14.458 1.00 89.12 93 VAL A N 1
ATOM 721 C CA . VAL A 1 93 ? 9.607 -5.533 -13.756 1.00 89.12 93 VAL A CA 1
ATOM 722 C C . VAL A 1 93 ? 9.385 -6.925 -13.162 1.00 89.12 93 VAL A C 1
ATOM 724 O O . VAL A 1 93 ? 10.269 -7.775 -13.208 1.00 89.12 93 VAL A O 1
ATOM 727 N N . ASN A 1 94 ? 8.202 -7.161 -12.600 1.00 91.06 94 ASN A N 1
ATOM 728 C CA . ASN A 1 94 ? 7.833 -8.385 -11.896 1.00 91.06 94 ASN A CA 1
ATOM 729 C C . ASN A 1 94 ? 6.649 -9.098 -12.558 1.00 91.06 94 ASN A C 1
ATOM 731 O O . ASN A 1 94 ? 5.945 -9.843 -11.883 1.00 91.06 94 ASN A O 1
ATOM 735 N N . TYR A 1 95 ? 6.423 -8.879 -13.854 1.00 94.50 95 TYR A N 1
ATOM 736 C CA . TYR A 1 95 ? 5.300 -9.4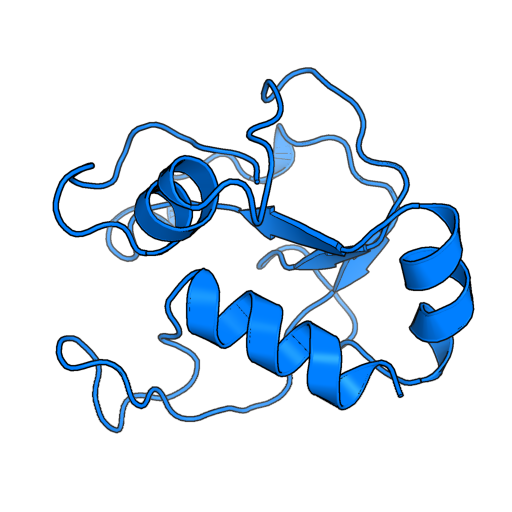63 -14.584 1.00 94.50 95 TYR A CA 1
ATOM 737 C C . TYR A 1 95 ? 5.186 -10.975 -14.334 1.00 94.50 95 TYR A C 1
ATOM 739 O O . TYR A 1 95 ? 6.169 -11.710 -14.450 1.00 94.50 95 TYR A O 1
ATOM 747 N N . GLY A 1 96 ? 3.993 -11.434 -13.953 1.00 94.38 96 GLY A N 1
ATOM 748 C CA . GLY A 1 96 ? 3.722 -12.847 -13.681 1.00 94.38 96 GLY A CA 1
ATOM 749 C C . GLY A 1 96 ? 4.215 -13.353 -12.319 1.00 94.38 96 GLY A C 1
ATOM 750 O O . GLY A 1 96 ? 3.966 -14.508 -11.978 1.00 94.38 96 GLY A O 1
ATOM 751 N N . ARG A 1 97 ? 4.887 -12.523 -11.508 1.00 93.25 97 ARG A N 1
ATOM 752 C CA . ARG A 1 97 ? 5.367 -12.926 -10.178 1.00 93.25 97 ARG A CA 1
ATOM 753 C C . ARG A 1 97 ? 4.302 -12.692 -9.101 1.00 93.25 97 ARG A C 1
ATOM 755 O O . ARG A 1 97 ? 3.701 -11.615 -9.060 1.00 93.25 97 ARG A O 1
ATOM 762 N N . PRO A 1 98 ? 4.092 -13.653 -8.187 1.00 93.06 98 PRO A N 1
ATOM 763 C CA . PRO A 1 98 ? 3.111 -13.515 -7.120 1.00 93.06 98 PRO A CA 1
ATOM 764 C C . PRO A 1 98 ? 3.559 -12.514 -6.060 1.00 93.06 98 PRO A C 1
ATOM 766 O O . PRO A 1 98 ? 4.730 -12.472 -5.683 1.00 93.06 98 PRO A O 1
ATOM 769 N N . CYS A 1 99 ? 2.612 -11.714 -5.572 1.00 90.06 99 CYS A N 1
ATOM 770 C CA . CYS A 1 99 ? 2.760 -10.766 -4.466 1.00 90.06 99 CYS A CA 1
ATOM 771 C C . CYS A 1 99 ? 3.879 -9.719 -4.640 1.00 90.06 99 CYS A C 1
ATOM 773 O O . CYS A 1 99 ? 4.198 -9.009 -3.693 1.00 90.06 99 CYS A O 1
ATOM 775 N N . LYS A 1 100 ? 4.462 -9.578 -5.840 1.00 90.44 100 LYS A N 1
ATOM 776 C CA . LYS A 1 100 ? 5.512 -8.596 -6.172 1.00 90.44 100 LYS A CA 1
ATOM 777 C C . LYS A 1 100 ? 4.931 -7.347 -6.843 1.00 90.44 100 LYS A C 1
ATOM 779 O O . LYS A 1 100 ? 5.390 -6.903 -7.898 1.00 90.44 100 LYS A O 1
ATOM 784 N N . LEU A 1 101 ? 3.880 -6.814 -6.225 1.00 91.75 101 LEU A N 1
ATOM 785 C CA . LEU A 1 101 ? 3.139 -5.649 -6.700 1.00 91.75 101 LEU A CA 1
ATOM 786 C C . LEU A 1 101 ? 3.947 -4.359 -6.513 1.00 91.75 101 LEU A C 1
ATOM 788 O O . LEU A 1 101 ? 4.784 -4.238 -5.619 1.00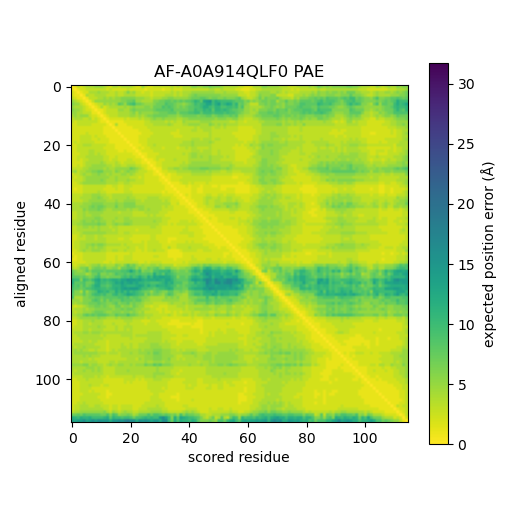 91.75 101 LEU A O 1
ATOM 792 N N . THR A 1 102 ? 3.679 -3.373 -7.357 1.00 93.19 102 THR A N 1
ATOM 793 C CA . THR A 1 102 ? 4.117 -1.990 -7.155 1.00 93.19 102 THR A CA 1
ATOM 794 C C . THR A 1 102 ? 3.162 -1.250 -6.214 1.00 93.19 102 THR A C 1
ATOM 796 O O . THR A 1 102 ? 2.024 -1.674 -6.027 1.00 93.19 102 THR A O 1
ATOM 799 N N . CYS A 1 103 ? 3.572 -0.098 -5.672 1.00 92.75 103 CYS A N 1
ATOM 800 C CA . CYS A 1 103 ? 2.717 0.727 -4.807 1.00 92.75 103 CYS A CA 1
ATOM 801 C C . CYS A 1 103 ? 1.390 1.120 -5.479 1.00 92.75 103 CYS A C 1
ATOM 803 O O . CYS A 1 103 ? 0.346 1.119 -4.833 1.00 92.75 103 CYS A O 1
ATOM 805 N N . ALA A 1 104 ? 1.414 1.395 -6.787 1.00 94.38 104 ALA A N 1
ATOM 806 C CA . ALA A 1 104 ? 0.204 1.681 -7.554 1.00 94.38 104 ALA A CA 1
ATOM 807 C C . ALA A 1 104 ? -0.726 0.467 -7.696 1.00 94.38 104 ALA A C 1
ATOM 809 O O . ALA A 1 104 ? -1.924 0.601 -7.471 1.00 94.38 104 ALA A O 1
ATOM 810 N N . GLU A 1 105 ? -0.193 -0.715 -8.020 1.00 95.12 105 GLU A N 1
ATOM 811 C CA . GLU A 1 105 ? -0.995 -1.947 -8.075 1.00 95.12 105 GLU A CA 1
ATOM 812 C C . GLU A 1 105 ? -1.554 -2.310 -6.697 1.00 95.12 105 GLU A C 1
ATOM 814 O O . GLU A 1 105 ? -2.705 -2.716 -6.589 1.00 95.12 105 GLU A O 1
ATOM 819 N N . ALA A 1 106 ? -0.761 -2.123 -5.640 1.00 94.75 106 ALA A N 1
ATOM 820 C CA . ALA A 1 106 ? -1.169 -2.389 -4.269 1.00 94.75 106 ALA A CA 1
ATOM 821 C C . ALA A 1 106 ? -2.333 -1.489 -3.829 1.00 94.75 106 ALA A C 1
ATOM 823 O O . ALA A 1 106 ? -3.323 -1.985 -3.296 1.00 94.75 106 ALA A O 1
ATOM 824 N N . LEU A 1 107 ? -2.246 -0.181 -4.094 1.00 95.06 107 LEU A N 1
ATOM 825 C CA . LEU A 1 107 ? -3.334 0.757 -3.817 1.00 95.06 107 LEU A CA 1
ATOM 826 C C . LEU A 1 107 ? -4.571 0.451 -4.664 1.00 95.06 107 LEU A C 1
ATOM 828 O O . LEU A 1 107 ? -5.672 0.431 -4.125 1.00 95.06 107 LEU A O 1
ATOM 832 N N . ALA A 1 108 ? -4.406 0.163 -5.957 1.00 95.12 108 ALA A N 1
ATOM 833 C CA . ALA A 1 108 ? -5.522 -0.200 -6.830 1.00 95.12 108 ALA A CA 1
ATOM 834 C C . ALA A 1 108 ? -6.232 -1.477 -6.353 1.00 95.12 108 ALA A C 1
ATOM 836 O O . ALA A 1 108 ? -7.458 -1.519 -6.312 1.00 95.12 108 ALA A O 1
ATOM 837 N N . ALA A 1 109 ? -5.472 -2.493 -5.937 1.00 94.38 109 ALA A N 1
ATOM 838 C CA . ALA A 1 109 ? -6.017 -3.708 -5.347 1.00 94.38 109 ALA A CA 1
ATOM 839 C C . ALA A 1 109 ? -6.747 -3.408 -4.034 1.00 94.38 109 ALA A C 1
ATOM 841 O O . ALA A 1 109 ? -7.887 -3.827 -3.857 1.00 94.38 109 ALA A O 1
ATOM 842 N N . GLY A 1 110 ? -6.134 -2.630 -3.138 1.00 93.50 110 GLY A N 1
ATOM 843 C CA . GLY A 1 110 ? -6.779 -2.228 -1.891 1.00 93.50 110 GLY A CA 1
ATOM 844 C C . GLY A 1 110 ? -8.089 -1.476 -2.128 1.00 93.50 110 GLY A C 1
ATOM 845 O O . GLY A 1 110 ? -9.066 -1.750 -1.443 1.00 93.50 110 GLY A O 1
ATOM 846 N N . LEU A 1 111 ? -8.136 -0.623 -3.159 1.00 92.44 111 LEU A N 1
ATOM 847 C CA . LEU A 1 111 ? -9.335 0.092 -3.601 1.00 92.44 111 LEU A CA 1
ATOM 848 C C . LEU A 1 111 ? -10.385 -0.798 -4.306 1.00 92.44 111 LEU A C 1
ATOM 850 O O . LEU A 1 111 ? -11.534 -0.396 -4.476 1.00 92.44 111 LEU A O 1
ATOM 854 N N . ASN A 1 112 ? -10.022 -2.003 -4.727 1.00 91.50 112 ASN A N 1
ATOM 855 C CA . ASN A 1 112 ? -10.968 -2.950 -5.307 1.00 91.50 112 ASN A CA 1
ATOM 856 C C . ASN A 1 112 ? -11.585 -3.850 -4.226 1.00 91.50 112 ASN A C 1
ATOM 858 O O . ASN A 1 112 ? -12.797 -4.019 -4.183 1.00 91.50 112 ASN A O 1
ATOM 862 N N . PHE A 1 113 ? -10.757 -4.372 -3.318 1.00 83.56 113 PHE A N 1
ATOM 863 C CA . PHE A 1 113 ? -11.171 -5.372 -2.328 1.00 83.56 113 PHE A CA 1
ATOM 864 C C . PHE A 1 113 ? -11.823 -4.799 -1.059 1.00 83.56 113 PHE A C 1
ATOM 866 O O . PHE A 1 113 ? -12.348 -5.571 -0.258 1.00 83.56 113 PHE A O 1
ATOM 873 N N . TYR A 1 114 ? -11.800 -3.476 -0.854 1.00 77.12 114 TYR A N 1
ATOM 874 C CA . TYR A 1 114 ? -12.519 -2.838 0.261 1.00 77.12 114 TYR A CA 1
ATOM 875 C C . TYR A 1 114 ? -14.017 -2.622 0.000 1.00 77.12 114 TYR A C 1
ATOM 877 O O . TYR A 1 114 ? -14.709 -2.136 0.895 1.00 77.12 114 TYR A O 1
ATOM 885 N N . GLN A 1 115 ? -14.494 -2.900 -1.218 1.00 70.31 115 GLN A N 1
ATOM 886 C CA . GLN A 1 115 ? -15.879 -2.654 -1.629 1.00 70.31 115 GLN A CA 1
ATOM 887 C C . GLN A 1 115 ? -16.862 -3.651 -1.019 1.00 70.31 115 GLN A C 1
ATOM 889 O O . GLN A 1 115 ? -16.518 -4.850 -0.914 1.00 70.31 115 GLN A O 1
#

InterPro domains:
  IPR007177 16S/18S rRNA aminocarboxypropyltransferase Tsr3, C-terminal [PF04034] (35-112)
  IPR007209 RNase L inhibitor RLI-like, possible metal-binding domain [PF04068] (1-23)
  IPR022968 16S/18S rRNA aminocarboxypropyltransferase Tsr3 [PTHR20426] (1-111)

pLDDT: mean 89.41, std 6.91, range [67.62, 96.25]

Foldseek 3Di:
DEEPPADDLVPAVVNVCVVVVNDDYDYLQDAQEAEEAAPPAPAAQALVSQVRCVVGNYHYYDDDPVCNVVDPNVSRHYPHYHYHPWDAECDPPRHRHTPPYGPVRSVVSNVVRND

Secondary structure (DSSP, 8-state):
-EE-S-S-TTT-HHHHHHHTTSS--B-TTSEEEEEEE-TT-SEE--GGGHHHHHHH-EEEEE--TTTTTTS-GGGSEEEEEEEPPS-B--STTTTT-BT---HHHHHHHHHHHT-

Sequence (115 aa):
MFDFNQCNPKICTGRKLERLNLIESMPLASKFHGVLLSPLGKETISAKDRQLILDSGLGVVDCSWNEVDRTPVARIKANEHRLLPYLIAANSVNYGRPCKLTCAEALAAGLNFYQ

=== Feature glossary ===
The features interleaved in this record are:

— What the protein is —

Sequence gives the chain of amino acids in standard one-letter code (A=alanine, C=cysteine, …, Y=tyrosine), read N→C. It is the only feature that is directly encoded by the gene; all structural features are derived from the folded form of this sequence.

Database cross-references. InterPro integrates a dozen domain/family signature databases into unified entries with residue-range hits. GO terms attach function/process/location labels with evidence codes. CATH codes position the fold in a four-level structural taxonomy. Organism is the NCBI-taxonomy species name.

— Where its atoms are —

Atomic coordinates in PDBx/mmCIF format — the same representation the Protein Data Bank distributes. Each line of the _atom_site loop places one backbone atom in Cartesian space (units: ångströms, origin: arbitrary).

The six renders are orthographic views along the three Cartesian axes in both directions. Representation (cartoon, sticks, or surface) and color scheme (sequence-rainbow or by-chain) vary across proteins so the training set covers all the common visualization conventions.

— Local backbone conformation —

Eight-state secondary structure (DSSP): H is the canonical α-helix, G the tighter 3₁₀-helix, I the wider π-helix; E/B are β-structure, T and S are turns and bends, and '-' is everything else. DSSP derives these from the pattern of main-chain N–H···O=C hydrogen bonds, not from the sequence.

P-SEA three-state annotation labels each residue as helix, strand, or coil based purely on the geometry of the Cα trace. It serves as a fallback when the full backbone (and thus DSSP) is unavailable.

The φ/ψ torsion pair specifies the backbone conformation at each residue. φ rotates about the N–Cα bond, ψ about the Cα–C bond. Steric clashes forbid most of the (φ, ψ) plane — the allowed regions (α-helix basin, β-sheet basin, left-handed helix) are the Ramachandran-allowed regions.

— Global shape and packing —

The geometric summary reports three shape descriptors. Rg (radius of gyration) measures how spread out the Cα atoms are about their centre of mass; compact globular proteins have small Rg, elongated or unfolded ones large. Cα contacts (<8 Å, |i−j|>4) count long-range residue pairs in spatial proximity — high for tightly packed folds, near zero for rods or random coil. The bounding-box extents give the protein's footprint along x, y, z in Å.

Solvent-accessible surface area (SASA) is the area in Å² traced out by the centre of a 1.4 Å probe sphere (a water molecule) rolled over the protein's van der Waals surface (Shrake–Rupley / Lee–Richards construction). Buried residues have near-zero SASA; fully exposed residues can exceed 200 Å². The total SASA scales roughly with the number of surface residues.

The contact map is a binary N×N matrix image: pixel (i, j) is dark where Cα_i and Cα_j are within 8 Å and |i−j|>4. Because the |i−j|>4 filter removes local helical contacts, off-diagonal stripes parallel to the main diagonal indicate parallel β-sheets; stripes perpendicular to it indicate antiparallel β-sheets. The Ramachandran plot scatters every residue's (φ, ψ) pair against the sterically allowed regions. The PAE heatmap renders the predicted-aligned-error matrix.

— Structural neighborhood —

3Di is Foldseek's structural alphabet. Each residue is assigned one of twenty discrete states based on how its Cα sits relative to its spatial (not sequential) neighbors. Aligning 3Di strings finds structural homologs roughly as well as full 3D superposition, but orders of magnitude faster.

Nearest PDB neighbors are the top structural matches found by Foldseek when searching this structure against the entire Protein Data Bank. Each hit reports a TM-score (0 to 1; >0.5 almost always implies the same fold) and an E-value. These are *structural* homologs — they may share no detectable sequence similarity.

— Confidence and disorder —

For AlphaFold models, the B-factor field carries pLDDT — the model's own estimate of local accuracy on a 0–100 scale. Regions with pLDDT<50 should be treated as essentially unmodeled; they often correspond to intrinsically disordered segments.

Crystallographic B-factors measure how much each atom's electron density is smeared out, in Å². They rise in mobile loops and surface residues and fall in the buried interior. In AlphaFold models this column is repurposed to hold pLDDT instead.

Predicted aligned error is AlphaFold's pairwise confidence. Unlike pLDDT (per-residue), PAE is per-residue-pair and captures whether two parts of the structure are correctly placed relative to each other. Units are ångströms of expected positional error.